Protein AF-A0A7J0AB53-F1 (afdb_monomer_lite)

Foldseek 3Di:
DDVVVLVVLLVVLVVQLQVQLVVQLVVCVVVVPPCSNVSSNVRSCVRSVVSVVVSVVVVVVVVVVVVVVVVVVVD

Radius of gyration: 18.03 Å; chains: 1; bounding box: 38×13×57 Å

pLDDT: mean 79.01, std 7.27, range [48.81, 86.81]

Secondary structure (DSSP, 8-state):
--HHHHHHHHHHHHHHHHHHHHHHHHHHHHTT-TTHHHHHHHHHHHHHHHHHHHHHHHHHHHHHHHHHHHHHHT-

Structure (mmCIF, N/CA/C/O backbone):
data_AF-A0A7J0AB53-F1
#
_entry.id   AF-A0A7J0AB53-F1
#
loop_
_atom_site.group_PDB
_atom_site.id
_atom_site.type_symbol
_atom_site.label_atom_id
_atom_site.label_alt_id
_atom_site.label_comp_id
_atom_site.label_asym_id
_atom_site.label_entity_id
_atom_site.label_seq_id
_atom_site.pdbx_PDB_ins_code
_atom_site.Cartn_x
_atom_site.Cartn_y
_atom_site.Cartn_z
_atom_site.occupancy
_atom_site.B_iso_or_equiv
_atom_site.auth_seq_id
_atom_site.auth_comp_id
_atom_site.auth_asym_id
_atom_site.auth_atom_id
_atom_site.pdbx_PDB_model_num
ATOM 1 N N . MET A 1 1 ? -18.248 -0.222 10.705 1.00 54.72 1 MET A N 1
ATOM 2 C CA . MET A 1 1 ? -18.212 -0.599 9.276 1.00 54.72 1 MET A CA 1
ATOM 3 C C . MET A 1 1 ? -18.116 -2.099 9.291 1.00 54.72 1 MET A C 1
ATOM 5 O O . MET A 1 1 ? -17.156 -2.598 9.857 1.00 54.72 1 MET A O 1
ATOM 9 N N . THR A 1 2 ? -19.123 -2.822 8.807 1.00 70.12 2 THR A N 1
ATOM 10 C CA . THR A 1 2 ? -19.188 -4.274 9.033 1.00 70.12 2 THR A CA 1
ATOM 11 C C . THR A 1 2 ? -17.927 -4.961 8.504 1.00 70.12 2 THR A C 1
ATOM 13 O O . THR A 1 2 ? -17.358 -4.538 7.499 1.00 70.12 2 THR A O 1
ATOM 16 N N . PHE A 1 3 ? -17.480 -6.028 9.175 1.00 70.56 3 PHE A N 1
ATOM 17 C CA . PHE A 1 3 ? -16.253 -6.757 8.817 1.00 70.56 3 PHE A CA 1
ATOM 18 C C . PHE A 1 3 ? -16.206 -7.151 7.328 1.00 70.56 3 PHE A C 1
ATOM 20 O O . PHE A 1 3 ? -15.149 -7.100 6.703 1.00 70.56 3 PHE A O 1
ATOM 27 N N . ASP A 1 4 ? -17.371 -7.441 6.747 1.00 73.81 4 ASP A N 1
ATOM 28 C CA . ASP A 1 4 ? -17.569 -7.741 5.327 1.00 73.81 4 ASP A CA 1
ATOM 29 C C . ASP A 1 4 ? -17.191 -6.563 4.401 1.00 73.81 4 ASP A C 1
ATOM 31 O O . ASP A 1 4 ? -16.439 -6.726 3.440 1.00 73.81 4 ASP A O 1
ATOM 35 N N . GLU A 1 5 ? -17.595 -5.331 4.741 1.00 72.38 5 GLU A N 1
ATOM 36 C CA . GLU A 1 5 ? -17.200 -4.119 4.004 1.00 72.38 5 GLU A CA 1
ATOM 37 C C . GLU A 1 5 ? -15.695 -3.849 4.116 1.00 72.38 5 GLU A C 1
ATOM 39 O O . GLU A 1 5 ? -15.054 -3.365 3.174 1.00 72.38 5 GLU A O 1
ATOM 44 N N . LEU A 1 6 ? -15.113 -4.182 5.269 1.00 71.19 6 LEU A N 1
ATOM 45 C CA . LEU A 1 6 ? -13.682 -4.076 5.512 1.00 71.19 6 LEU A CA 1
ATOM 46 C C . LEU A 1 6 ? -12.907 -5.067 4.634 1.00 71.19 6 LEU A C 1
ATOM 48 O O . LEU A 1 6 ? -11.923 -4.702 3.988 1.00 71.19 6 LEU A O 1
ATOM 52 N N . GLN A 1 7 ? -13.373 -6.313 4.570 1.00 76.50 7 GLN A N 1
ATOM 53 C CA . GLN A 1 7 ? -12.783 -7.368 3.752 1.00 76.50 7 GLN A CA 1
ATOM 54 C C . GLN A 1 7 ? -12.924 -7.052 2.258 1.00 76.50 7 GLN A C 1
ATOM 56 O O . GLN A 1 7 ? -11.962 -7.192 1.500 1.00 76.50 7 GLN A O 1
ATOM 61 N N . HIS A 1 8 ? -14.072 -6.514 1.845 1.00 79.62 8 HIS A N 1
ATOM 62 C CA . HIS A 1 8 ? -14.293 -6.016 0.491 1.00 79.62 8 HIS A CA 1
ATOM 63 C C . HIS A 1 8 ? -13.344 -4.855 0.143 1.00 79.62 8 HIS A C 1
ATOM 65 O O . HIS A 1 8 ? -12.764 -4.824 -0.944 1.00 79.62 8 HIS A O 1
ATOM 71 N N . THR A 1 9 ? -13.117 -3.921 1.073 1.00 76.38 9 THR A N 1
ATOM 72 C CA . THR A 1 9 ? -12.168 -2.807 0.894 1.00 76.38 9 THR A CA 1
ATOM 73 C C . THR A 1 9 ? -10.728 -3.299 0.751 1.00 76.38 9 THR A C 1
ATOM 75 O O . THR A 1 9 ? -9.978 -2.768 -0.071 1.00 76.38 9 THR A O 1
ATOM 78 N N . LEU A 1 10 ? -10.347 -4.338 1.498 1.00 78.81 10 LEU A N 1
ATOM 79 C CA . LEU A 1 10 ? -9.027 -4.955 1.397 1.00 78.81 10 LEU A CA 1
ATOM 80 C C . LEU A 1 10 ? -8.854 -5.725 0.082 1.00 78.81 10 LEU A C 1
ATOM 82 O O . LEU A 1 10 ? -7.843 -5.572 -0.594 1.00 78.81 10 LEU A O 1
ATOM 86 N N . ASN A 1 11 ? -9.860 -6.484 -0.349 1.00 81.81 11 ASN A N 1
ATOM 87 C CA . ASN A 1 11 ? -9.810 -7.147 -1.651 1.00 81.81 11 ASN A CA 1
ATOM 88 C C . ASN A 1 11 ? -9.684 -6.116 -2.789 1.00 81.81 11 ASN A C 1
ATOM 90 O O . ASN A 1 11 ? -8.858 -6.242 -3.693 1.00 81.81 11 ASN A O 1
ATOM 94 N N . LYS A 1 12 ? -10.432 -5.012 -2.687 1.00 81.44 12 LYS A N 1
ATOM 95 C CA . LYS A 1 12 ? -10.343 -3.890 -3.621 1.00 81.44 12 LYS A CA 1
ATOM 96 C C . LYS A 1 12 ? -8.951 -3.245 -3.613 1.00 81.44 12 LYS A C 1
ATOM 98 O O . LYS A 1 12 ? -8.436 -2.925 -4.683 1.00 81.44 12 LYS A O 1
ATOM 103 N N . SER A 1 13 ? -8.315 -3.079 -2.450 1.00 80.25 13 SER A N 1
ATOM 104 C CA . SER A 1 13 ? -6.965 -2.505 -2.355 1.00 80.25 13 SER A CA 1
ATOM 105 C C . SER A 1 13 ? -5.899 -3.396 -3.000 1.00 80.25 13 SER A C 1
ATOM 107 O O . SER A 1 13 ? -5.009 -2.870 -3.666 1.00 80.25 13 SER A O 1
ATOM 109 N N . VAL A 1 14 ? -6.034 -4.722 -2.903 1.00 83.31 14 VAL A N 1
ATOM 110 C CA . VAL A 1 14 ? -5.162 -5.691 -3.590 1.00 83.31 14 VAL A CA 1
ATOM 111 C C . VAL A 1 14 ? -5.338 -5.622 -5.110 1.00 83.31 14 VAL A C 1
ATOM 113 O O . VAL A 1 14 ? -4.351 -5.627 -5.846 1.00 83.31 14 VAL A O 1
ATOM 116 N N . ILE A 1 15 ? -6.571 -5.482 -5.600 1.00 85.88 15 ILE A N 1
ATOM 117 C CA . ILE A 1 15 ? -6.829 -5.296 -7.037 1.00 85.88 15 ILE A CA 1
ATOM 118 C C . ILE A 1 15 ? -6.175 -3.996 -7.536 1.00 85.88 15 ILE A C 1
ATOM 120 O O . ILE A 1 15 ? -5.508 -3.997 -8.571 1.00 85.88 15 ILE A O 1
ATOM 124 N N . TYR A 1 16 ? -6.297 -2.897 -6.781 1.00 83.44 16 TYR A N 1
ATOM 125 C CA . TYR A 1 16 ? -5.622 -1.638 -7.116 1.00 83.44 16 TYR A CA 1
ATOM 126 C C . TYR A 1 16 ? -4.098 -1.734 -7.034 1.00 83.44 16 TYR A C 1
ATOM 128 O O . TYR A 1 16 ? -3.420 -1.138 -7.870 1.00 83.44 16 TYR A O 1
ATOM 136 N N . PHE A 1 17 ? -3.555 -2.497 -6.082 1.00 85.06 17 PHE A N 1
ATOM 137 C CA . PHE A 1 17 ? -2.125 -2.789 -6.012 1.00 85.06 17 PHE A CA 1
ATOM 138 C C . PHE A 1 17 ? -1.649 -3.475 -7.297 1.00 85.06 17 PHE A C 1
ATOM 140 O O . PHE A 1 17 ? -0.717 -2.999 -7.941 1.00 85.06 17 PHE A O 1
ATOM 147 N N . GLY A 1 18 ? -2.339 -4.539 -7.723 1.00 85.75 18 GLY A N 1
ATOM 148 C CA . GLY A 1 18 ? -2.012 -5.266 -8.951 1.00 85.75 18 GLY A CA 1
ATOM 149 C C . GLY A 1 18 ? -2.115 -4.397 -10.209 1.00 85.75 18 GLY A C 1
ATOM 150 O O . GLY A 1 18 ? -1.220 -4.425 -11.058 1.00 85.75 18 GLY A O 1
ATOM 151 N N . ALA A 1 19 ? -3.162 -3.573 -10.310 1.00 86.81 19 ALA A N 1
ATOM 152 C CA . ALA A 1 19 ? -3.338 -2.640 -11.421 1.00 86.81 19 ALA A CA 1
ATOM 153 C C . ALA A 1 19 ? -2.232 -1.568 -11.456 1.00 86.81 19 ALA A C 1
ATOM 155 O O . ALA A 1 19 ? -1.624 -1.334 -12.502 1.00 86.81 19 ALA A O 1
ATOM 156 N N . GLY A 1 20 ? -1.926 -0.961 -10.304 1.00 84.25 20 GLY A N 1
ATOM 157 C CA . GLY A 1 20 ? -0.868 0.039 -10.161 1.00 84.25 20 GLY A CA 1
ATOM 158 C C . GLY A 1 20 ? 0.519 -0.530 -10.458 1.00 84.25 20 GLY A C 1
ATOM 159 O O . GLY A 1 20 ? 1.297 0.104 -11.167 1.00 84.25 20 GLY A O 1
ATOM 160 N N . SER A 1 21 ? 0.808 -1.756 -10.010 1.00 85.88 21 SER A N 1
ATOM 161 C CA . SER A 1 21 ? 2.064 -2.438 -10.328 1.00 85.88 21 SER A CA 1
ATOM 162 C C . SER A 1 21 ? 2.192 -2.794 -11.801 1.00 85.88 21 SER A C 1
ATOM 164 O O . SER A 1 21 ? 3.269 -2.626 -12.367 1.00 85.88 21 SER A O 1
ATOM 166 N N . SER A 1 22 ? 1.110 -3.227 -12.448 1.00 86.19 22 SER A N 1
ATOM 167 C CA . SER A 1 22 ? 1.122 -3.526 -13.886 1.00 86.19 22 SER A CA 1
ATOM 168 C C . SER A 1 22 ? 1.420 -2.270 -14.709 1.00 86.19 22 SER A C 1
ATOM 170 O O . SER A 1 22 ? 2.296 -2.284 -15.574 1.00 86.19 22 SER A O 1
ATOM 172 N N . LEU A 1 23 ? 0.765 -1.150 -14.380 1.00 85.81 23 LEU A N 1
ATOM 173 C CA . LEU A 1 23 ? 1.025 0.149 -15.007 1.00 85.81 23 LEU A CA 1
ATOM 174 C C . LEU A 1 23 ? 2.458 0.627 -14.755 1.00 85.81 23 LEU A C 1
ATOM 176 O O . LEU A 1 23 ? 3.147 1.033 -15.691 1.00 85.81 23 LEU A O 1
ATOM 180 N N . GLY A 1 24 ? 2.932 0.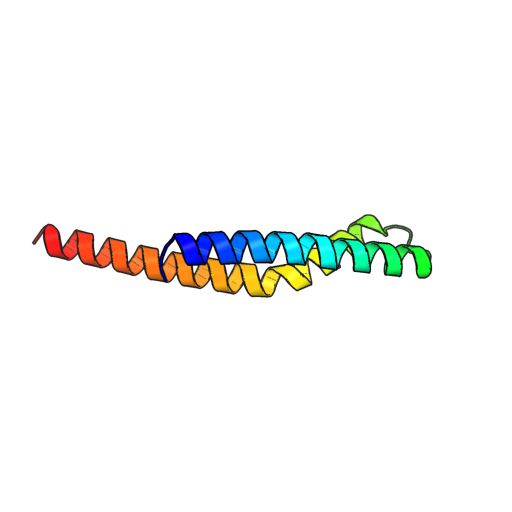535 -13.512 1.00 84.31 24 GLY A N 1
ATOM 181 C CA . GLY A 1 24 ? 4.301 0.890 -13.153 1.00 84.31 24 GLY A CA 1
ATOM 182 C C . GLY A 1 24 ? 5.348 0.053 -13.877 1.00 84.31 24 GLY A C 1
ATOM 183 O O . GLY A 1 24 ? 6.374 0.588 -14.293 1.00 84.31 24 GLY A O 1
ATOM 184 N N . TYR A 1 25 ? 5.076 -1.235 -14.085 1.00 84.00 25 TYR A N 1
ATOM 185 C CA . TYR A 1 25 ? 5.944 -2.125 -14.846 1.00 84.00 25 TYR A CA 1
ATOM 186 C C . TYR A 1 25 ? 5.997 -1.740 -16.328 1.00 84.00 25 TYR A C 1
ATOM 188 O O . TYR A 1 25 ? 7.087 -1.658 -16.891 1.00 84.00 25 TYR A O 1
ATOM 196 N N . CYS A 1 26 ? 4.850 -1.443 -16.952 1.00 85.75 26 CYS A N 1
ATOM 197 C CA . CYS A 1 26 ? 4.794 -0.963 -18.336 1.00 85.75 26 CYS A CA 1
ATOM 198 C C . CYS A 1 26 ? 5.571 0.346 -18.521 1.00 85.75 26 CYS A C 1
ATOM 200 O O . CYS A 1 26 ? 6.382 0.452 -19.440 1.00 85.75 26 CYS A O 1
ATOM 202 N N . ILE A 1 27 ? 5.372 1.318 -17.625 1.00 84.38 27 ILE A N 1
ATOM 203 C CA . ILE A 1 27 ? 6.084 2.603 -17.655 1.00 84.38 27 ILE A CA 1
ATOM 204 C C . ILE A 1 27 ? 7.586 2.386 -17.464 1.00 84.38 27 ILE A C 1
ATOM 206 O O . ILE A 1 27 ? 8.394 2.966 -18.183 1.00 84.38 27 ILE A O 1
ATOM 210 N N . ALA A 1 28 ? 7.977 1.528 -16.521 1.00 86.00 28 ALA A N 1
ATOM 211 C CA . ALA A 1 28 ? 9.384 1.296 -16.246 1.00 86.00 28 ALA A CA 1
ATOM 212 C C . ALA A 1 28 ? 10.103 0.553 -17.382 1.00 86.00 28 ALA A C 1
ATOM 214 O O . ALA A 1 28 ? 11.258 0.867 -17.668 1.00 86.00 28 ALA A O 1
ATOM 215 N N . ASN A 1 29 ? 9.415 -0.366 -18.067 1.00 83.25 29 ASN A N 1
ATOM 216 C CA . ASN A 1 29 ? 9.924 -0.986 -19.291 1.00 83.25 29 ASN A CA 1
ATOM 217 C C . ASN A 1 29 ? 10.066 0.034 -20.426 1.00 83.25 29 ASN A C 1
ATOM 219 O O . ASN A 1 29 ? 11.097 0.065 -21.090 1.00 83.25 29 ASN A O 1
ATOM 223 N N . TYR A 1 30 ? 9.069 0.905 -20.615 1.00 84.94 30 TYR A N 1
ATOM 224 C CA . TYR A 1 30 ? 9.118 1.955 -21.636 1.00 84.94 30 TYR A CA 1
ATOM 225 C C . TYR A 1 30 ? 10.268 2.946 -21.395 1.00 84.94 30 TYR A C 1
ATOM 227 O O . TYR A 1 30 ? 10.963 3.343 -22.325 1.00 84.94 30 TYR A O 1
ATOM 235 N N . CYS A 1 31 ? 10.519 3.298 -20.134 1.00 83.44 31 CYS A N 1
ATOM 236 C CA . CYS A 1 31 ? 11.611 4.182 -19.729 1.00 83.44 31 CYS A CA 1
ATOM 237 C C . CYS A 1 31 ? 12.976 3.475 -19.590 1.00 83.44 31 CYS A C 1
ATOM 239 O O . CYS A 1 31 ? 13.917 4.105 -19.109 1.00 83.44 31 CYS A O 1
ATOM 241 N N . LEU A 1 32 ? 13.100 2.192 -19.971 1.00 80.06 32 LEU A N 1
ATOM 242 C CA . LEU A 1 32 ? 14.337 1.393 -19.867 1.00 80.06 32 LEU A CA 1
ATOM 243 C C . LEU A 1 32 ? 14.971 1.428 -18.460 1.00 80.06 32 LEU A C 1
ATOM 245 O O . LEU A 1 32 ? 16.193 1.423 -18.289 1.00 80.06 32 LEU A O 1
ATOM 249 N N . LEU A 1 33 ? 14.136 1.46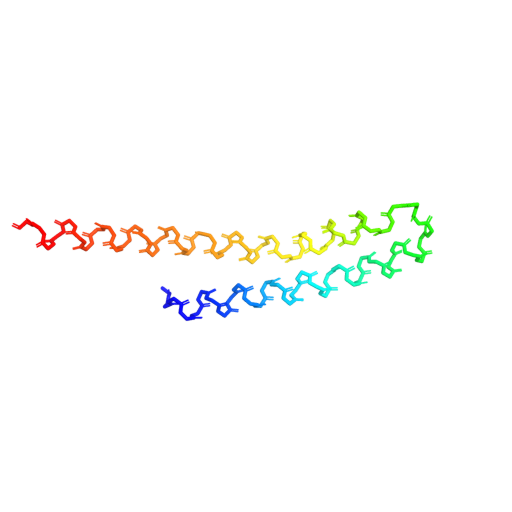3 -17.421 1.00 79.25 33 LEU A N 1
ATOM 250 C CA . LEU A 1 33 ? 14.597 1.469 -16.038 1.00 79.25 33 LEU A CA 1
ATOM 251 C C . LEU A 1 33 ? 15.177 0.100 -15.677 1.00 79.25 33 LEU A C 1
ATOM 253 O O . LEU A 1 33 ? 14.483 -0.916 -15.683 1.00 79.25 33 LEU A O 1
ATOM 257 N N . ARG A 1 34 ? 16.445 0.092 -15.250 1.00 76.88 34 ARG A N 1
ATOM 258 C CA . ARG A 1 34 ? 17.174 -1.124 -14.843 1.00 76.88 34 ARG A CA 1
ATOM 259 C C . ARG A 1 34 ? 16.483 -1.913 -13.721 1.00 76.88 34 ARG A C 1
ATOM 261 O O . ARG A 1 34 ? 16.719 -3.105 -13.570 1.00 76.88 34 ARG A O 1
ATOM 268 N N . HIS A 1 35 ? 15.623 -1.254 -12.943 1.00 79.06 35 HIS A N 1
ATOM 269 C CA . HIS A 1 35 ? 14.881 -1.841 -11.827 1.00 79.06 35 HIS A CA 1
ATOM 270 C C . HIS A 1 35 ? 13.361 -1.687 -12.004 1.00 79.06 35 HIS A C 1
ATOM 272 O O . HIS A 1 35 ? 12.667 -1.205 -11.107 1.00 79.06 35 HIS A O 1
ATOM 278 N N . ALA A 1 36 ? 12.834 -2.112 -13.157 1.00 79.12 36 ALA A N 1
ATOM 279 C CA . ALA A 1 36 ? 11.406 -2.033 -13.475 1.00 79.12 36 ALA A CA 1
ATOM 280 C C . ALA A 1 36 ? 10.495 -2.686 -12.423 1.00 79.12 36 ALA A C 1
ATOM 282 O O . ALA A 1 36 ? 9.437 -2.152 -12.098 1.00 79.12 36 ALA A O 1
ATOM 283 N N . THR A 1 37 ? 10.938 -3.786 -11.814 1.00 77.12 37 THR A N 1
ATOM 284 C CA . THR A 1 37 ? 10.201 -4.484 -10.753 1.00 77.12 37 THR A CA 1
ATOM 285 C C . THR A 1 37 ? 10.071 -3.647 -9.479 1.00 77.12 37 THR A C 1
ATOM 287 O O . THR A 1 37 ? 9.016 -3.638 -8.855 1.00 77.12 37 THR A O 1
ATOM 290 N N . VAL A 1 38 ? 11.116 -2.903 -9.101 1.00 82.69 38 VAL A N 1
ATOM 291 C CA . VAL A 1 38 ? 11.092 -2.037 -7.908 1.00 82.69 38 VAL A CA 1
ATOM 292 C C . VAL A 1 38 ? 10.154 -0.857 -8.140 1.00 82.69 38 VAL A C 1
ATOM 294 O O . VAL A 1 38 ? 9.372 -0.502 -7.262 1.00 82.69 38 VAL A O 1
ATOM 297 N N . PHE A 1 39 ? 10.180 -0.289 -9.345 1.00 82.56 39 PHE A N 1
ATOM 298 C CA . PHE A 1 39 ? 9.302 0.815 -9.719 1.00 82.56 39 PHE A CA 1
ATOM 299 C C . PHE A 1 39 ? 7.829 0.383 -9.786 1.00 82.56 39 PHE A C 1
ATOM 301 O O . PHE A 1 39 ? 6.952 1.091 -9.292 1.00 82.56 39 PHE A O 1
ATOM 308 N N . ALA A 1 40 ? 7.561 -0.810 -10.324 1.00 82.62 40 ALA A N 1
ATOM 309 C CA . ALA A 1 40 ? 6.24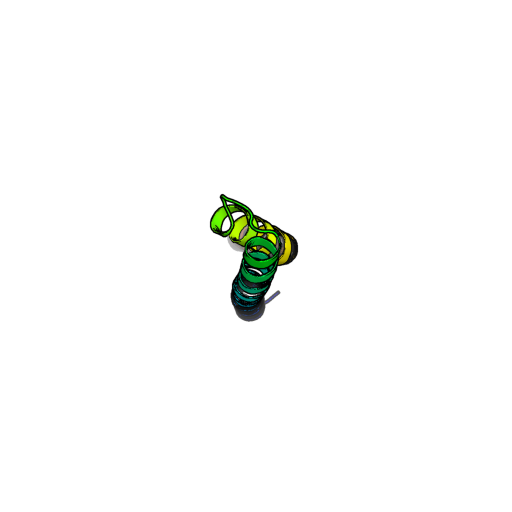5 -1.443 -10.331 1.00 82.62 40 ALA A CA 1
ATOM 310 C C . ALA A 1 40 ? 5.718 -1.704 -8.912 1.00 82.62 40 ALA A C 1
ATOM 312 O O . ALA A 1 40 ? 4.572 -1.389 -8.593 1.00 82.62 40 ALA A O 1
ATOM 313 N N . LEU A 1 41 ? 6.558 -2.240 -8.026 1.00 82.00 41 LEU A N 1
ATOM 314 C CA . LEU A 1 41 ? 6.173 -2.449 -6.633 1.00 82.00 41 LEU A CA 1
ATOM 315 C C . LEU A 1 41 ? 5.886 -1.118 -5.936 1.00 82.00 41 LEU A C 1
ATOM 317 O O . LEU A 1 41 ? 4.858 -1.005 -5.283 1.00 82.00 41 LEU A O 1
ATOM 321 N N . ALA A 1 42 ? 6.725 -0.096 -6.122 1.00 84.19 42 ALA A N 1
ATOM 322 C CA . ALA A 1 42 ? 6.535 1.217 -5.506 1.00 84.19 42 ALA A CA 1
ATOM 323 C C . ALA A 1 42 ? 5.238 1.907 -5.963 1.00 84.19 42 ALA A C 1
ATOM 325 O O . ALA A 1 42 ? 4.489 2.433 -5.143 1.00 84.19 42 ALA A O 1
ATOM 326 N N . THR A 1 43 ? 4.942 1.875 -7.262 1.00 83.62 43 THR A N 1
ATOM 327 C CA . THR A 1 43 ? 3.720 2.466 -7.837 1.00 83.62 43 THR A CA 1
ATOM 328 C C . THR A 1 43 ? 2.456 1.723 -7.415 1.00 83.62 43 THR A C 1
ATOM 330 O O . THR A 1 43 ? 1.477 2.368 -7.036 1.00 83.62 43 THR A O 1
ATOM 333 N N . GLY A 1 44 ? 2.483 0.387 -7.396 1.00 82.75 44 GLY A N 1
ATOM 334 C CA . GLY A 1 44 ? 1.403 -0.419 -6.821 1.00 82.75 44 GLY A CA 1
ATOM 335 C C . GLY A 1 44 ? 1.190 -0.114 -5.340 1.00 82.75 44 GLY A C 1
ATOM 336 O O . GLY A 1 44 ? 0.055 0.113 -4.911 1.00 82.75 44 GLY A O 1
ATOM 337 N N . LEU A 1 45 ? 2.280 -0.024 -4.564 1.00 82.81 45 LEU A N 1
ATOM 338 C CA . LEU A 1 45 ? 2.222 0.290 -3.137 1.00 82.81 45 LEU A CA 1
ATOM 339 C C . LEU A 1 45 ? 1.558 1.649 -2.923 1.00 82.81 45 LEU A C 1
ATOM 341 O O . LEU A 1 45 ? 0.593 1.717 -2.176 1.00 82.81 45 LEU A O 1
ATOM 345 N N . LEU A 1 46 ? 1.996 2.696 -3.629 1.00 82.44 46 LEU A N 1
ATOM 346 C CA . LEU A 1 46 ? 1.429 4.047 -3.533 1.00 82.44 46 LEU A CA 1
ATOM 347 C C . LEU A 1 46 ? -0.074 4.081 -3.840 1.00 82.44 46 LEU A C 1
ATOM 349 O O . LEU A 1 46 ? -0.829 4.735 -3.121 1.00 82.44 46 LEU A O 1
ATOM 353 N N . TYR A 1 47 ? -0.518 3.340 -4.859 1.00 76.38 47 TYR A N 1
ATOM 354 C CA . TYR A 1 47 ? -1.935 3.244 -5.221 1.00 76.38 47 TYR A CA 1
ATOM 355 C C . TYR A 1 47 ? -2.776 2.544 -4.147 1.00 76.38 47 TYR A C 1
ATOM 357 O O . TYR A 1 47 ? -3.895 2.962 -3.846 1.00 76.38 47 TYR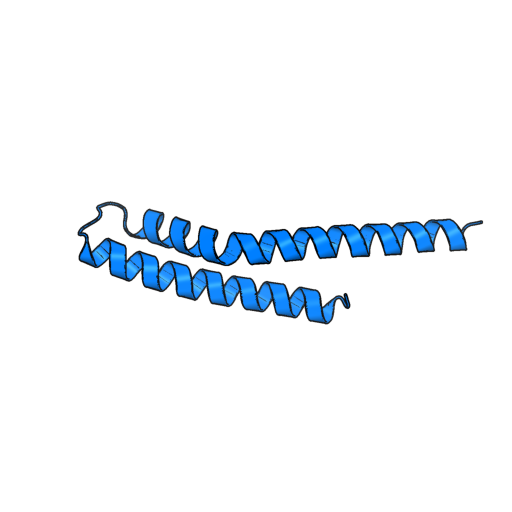 A O 1
ATOM 365 N N . SER A 1 48 ? -2.233 1.483 -3.550 1.00 80.62 48 SER A N 1
ATOM 366 C CA . SER A 1 48 ? -2.910 0.715 -2.501 1.00 80.62 48 SER A CA 1
ATOM 367 C C . SER A 1 48 ? -2.812 1.347 -1.111 1.00 80.62 48 SER A C 1
ATOM 369 O O . SER A 1 48 ? -3.698 1.129 -0.285 1.00 80.62 48 SER A O 1
ATOM 371 N N . LEU A 1 49 ? -1.784 2.162 -0.847 1.00 81.06 49 LEU A N 1
ATOM 372 C CA . LEU A 1 49 ? -1.451 2.673 0.484 1.00 81.06 49 LEU A CA 1
ATOM 373 C C . LEU A 1 49 ? -2.596 3.494 1.069 1.00 81.06 49 LEU A C 1
ATOM 375 O O . LEU A 1 49 ? -2.938 3.331 2.234 1.00 81.06 49 LEU A O 1
ATOM 379 N N . HIS A 1 50 ? -3.241 4.327 0.251 1.00 77.38 50 HIS A N 1
ATOM 380 C CA . HIS A 1 50 ? -4.360 5.148 0.706 1.00 77.38 50 HIS A CA 1
ATOM 381 C C . HIS A 1 50 ? -5.565 4.299 1.151 1.00 77.38 50 HIS A C 1
ATOM 383 O O . HIS A 1 50 ? -6.220 4.612 2.147 1.00 77.38 50 HIS A O 1
ATOM 389 N N . LEU A 1 51 ? -5.826 3.189 0.455 1.00 74.31 51 LEU A N 1
ATOM 390 C CA . LEU A 1 51 ? -6.893 2.249 0.802 1.00 74.31 51 LEU A CA 1
ATOM 391 C C . LEU A 1 51 ? -6.521 1.398 2.020 1.00 74.31 51 LEU A C 1
ATOM 393 O O . LEU A 1 51 ? -7.369 1.174 2.880 1.00 74.31 51 LEU A O 1
ATOM 397 N N . ILE A 1 52 ? -5.257 0.983 2.128 1.00 78.00 52 ILE A N 1
ATOM 398 C CA . ILE A 1 52 ? -4.733 0.241 3.281 1.00 78.00 52 ILE A CA 1
ATOM 399 C C . ILE A 1 52 ? -4.783 1.107 4.543 1.00 78.00 52 ILE A C 1
ATOM 401 O O . ILE A 1 52 ? -5.279 0.648 5.565 1.00 78.00 52 ILE A O 1
ATOM 405 N N . CYS A 1 53 ? -4.350 2.369 4.490 1.00 78.94 53 CYS A N 1
ATOM 406 C CA . CYS A 1 53 ? -4.433 3.277 5.636 1.00 78.94 53 CYS A CA 1
ATOM 407 C C . CYS A 1 53 ? -5.883 3.485 6.089 1.00 78.94 53 CYS A C 1
ATOM 409 O O . CYS A 1 53 ? -6.163 3.389 7.282 1.00 78.94 53 CYS A O 1
ATOM 411 N N . LYS A 1 54 ? -6.816 3.702 5.151 1.00 76.50 54 LYS A N 1
ATOM 412 C CA . LYS A 1 54 ? -8.250 3.779 5.473 1.00 76.50 54 LYS A CA 1
ATOM 413 C C . LYS A 1 54 ? -8.763 2.500 6.131 1.00 76.50 54 LYS A C 1
ATOM 415 O O . LYS A 1 54 ? -9.499 2.578 7.109 1.00 76.50 54 LYS A O 1
ATOM 420 N N . TRP A 1 55 ? -8.357 1.344 5.614 1.00 80.38 55 TRP A N 1
ATOM 421 C CA . TRP A 1 55 ? -8.729 0.043 6.158 1.00 80.38 55 TRP A CA 1
ATOM 422 C C . TRP A 1 55 ? -8.202 -0.161 7.586 1.00 80.38 55 TRP A C 1
ATOM 424 O O . TRP A 1 55 ? -8.972 -0.533 8.466 1.00 80.38 55 TRP A O 1
ATOM 434 N N . VAL A 1 56 ? -6.926 0.149 7.845 1.00 81.00 56 VAL A N 1
ATOM 435 C CA . VAL A 1 56 ? -6.316 0.026 9.181 1.00 81.00 56 VAL A CA 1
ATOM 436 C C . VAL A 1 56 ? -7.009 0.939 10.193 1.00 81.00 56 VAL A C 1
ATOM 438 O O . VAL A 1 56 ? -7.290 0.502 11.304 1.00 81.00 56 VAL A O 1
ATOM 441 N N . ILE A 1 57 ? -7.317 2.188 9.825 1.00 82.88 57 ILE A N 1
ATOM 442 C CA . ILE A 1 57 ? -8.014 3.126 10.720 1.00 82.88 57 ILE A CA 1
ATOM 443 C C . ILE A 1 57 ? -9.395 2.580 11.092 1.00 82.88 57 ILE A C 1
ATOM 445 O O . ILE A 1 57 ? -9.722 2.512 12.276 1.00 82.88 57 ILE A O 1
ATOM 449 N N . AL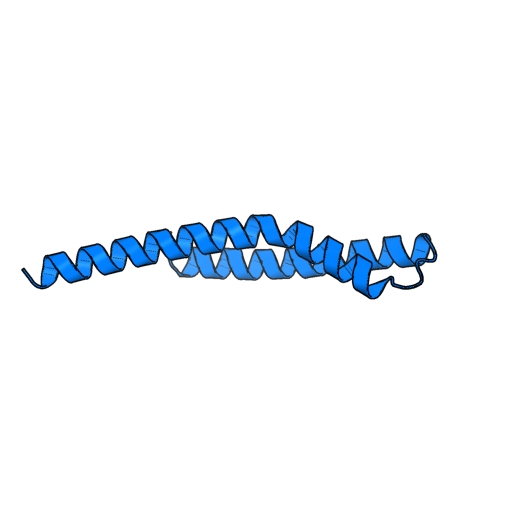A A 1 58 ? -10.167 2.132 10.100 1.00 79.56 58 ALA A N 1
ATOM 450 C CA . ALA A 1 58 ? -11.486 1.558 10.334 1.00 79.56 58 ALA A CA 1
ATOM 451 C C . ALA A 1 58 ? -11.415 0.278 11.190 1.00 79.56 58 ALA A C 1
ATOM 453 O O . ALA A 1 58 ? -12.229 0.105 12.092 1.00 79.56 58 ALA A O 1
ATOM 454 N N . LEU A 1 59 ? -10.403 -0.575 10.989 1.00 81.25 59 LEU A N 1
ATOM 455 C CA . LEU A 1 59 ? -10.168 -1.759 11.824 1.00 81.25 59 LEU A CA 1
ATOM 456 C C . LEU A 1 59 ? -9.873 -1.379 13.286 1.00 81.25 59 LEU A C 1
ATOM 458 O O . LEU A 1 59 ? -10.397 -1.999 14.208 1.00 81.25 59 LEU 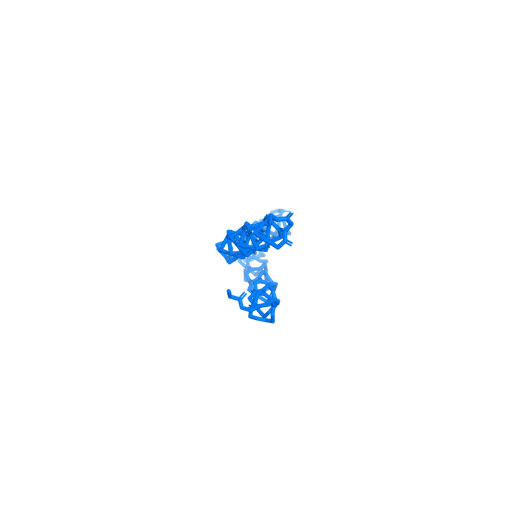A O 1
ATOM 462 N N . VAL A 1 60 ? -9.043 -0.354 13.507 1.00 83.62 60 VAL A N 1
ATOM 463 C CA . VAL A 1 60 ? -8.692 0.134 14.850 1.00 83.62 60 VAL A CA 1
ATOM 464 C C . VAL A 1 60 ? -9.902 0.753 15.550 1.00 83.62 60 VAL A C 1
ATOM 466 O O . VAL A 1 60 ? -10.080 0.550 16.753 1.00 83.62 60 VAL A O 1
ATOM 469 N N . GLU A 1 61 ? -10.742 1.491 14.825 1.00 83.88 61 GLU A N 1
ATOM 470 C CA . GLU A 1 61 ? -12.000 2.020 15.360 1.00 83.88 61 GLU A CA 1
ATOM 471 C C . GLU A 1 61 ? -12.972 0.900 15.738 1.00 83.88 61 GLU A C 1
ATOM 473 O O . GLU A 1 61 ? -13.506 0.912 16.848 1.00 83.88 61 GLU A O 1
ATOM 478 N N . GLU A 1 62 ? -13.156 -0.097 14.870 1.00 80.44 62 GLU A N 1
ATOM 479 C CA . GLU A 1 62 ? -14.029 -1.244 15.142 1.00 80.44 62 GLU A CA 1
ATOM 480 C C . GLU A 1 62 ? -13.514 -2.045 16.355 1.00 80.44 62 GLU A C 1
ATOM 482 O O . GLU A 1 62 ? -14.282 -2.372 17.259 1.00 80.44 62 GLU A O 1
ATOM 487 N N . TYR A 1 63 ? -12.196 -2.263 16.449 1.00 82.56 63 TYR A N 1
ATOM 488 C CA . TYR A 1 63 ? -11.559 -2.910 17.601 1.00 82.56 63 TYR A CA 1
ATOM 489 C C . TYR A 1 63 ? -11.768 -2.120 18.901 1.00 82.56 63 TYR A C 1
ATOM 491 O O . TYR A 1 63 ? -12.076 -2.701 19.942 1.00 82.56 63 TYR A O 1
ATOM 499 N N . LYS A 1 64 ? -11.651 -0.785 18.858 1.00 83.19 64 LYS A N 1
ATOM 500 C CA . LYS A 1 64 ? -11.954 0.075 20.013 1.00 83.19 64 LYS A CA 1
ATOM 501 C C . LYS A 1 64 ? -13.418 -0.030 20.436 1.00 83.19 64 LYS A C 1
ATOM 503 O O . LYS A 1 64 ? -13.676 -0.073 21.637 1.00 83.19 64 LYS A O 1
ATOM 508 N N . ARG A 1 65 ? -14.364 -0.079 19.489 1.00 80.38 65 ARG A N 1
ATOM 509 C CA . ARG A 1 65 ? -15.797 -0.243 19.795 1.00 80.38 65 ARG A CA 1
ATOM 510 C C . ARG A 1 65 ? -16.088 -1.594 20.439 1.00 80.38 65 ARG A C 1
ATOM 512 O O . ARG A 1 65 ? -16.777 -1.625 21.453 1.00 80.38 65 ARG A O 1
ATOM 519 N N . LEU A 1 66 ? -15.520 -2.675 19.904 1.00 80.88 66 LEU A N 1
ATOM 520 C CA . LEU A 1 66 ? -15.658 -4.020 20.473 1.00 80.88 66 LEU A CA 1
ATOM 521 C C . LEU A 1 66 ? -15.097 -4.085 21.898 1.00 80.88 66 LEU A C 1
ATOM 523 O O . LEU A 1 66 ? -15.766 -4.573 22.803 1.00 80.88 66 LEU A O 1
ATOM 527 N N . LYS A 1 67 ? -13.915 -3.502 22.127 1.00 80.50 67 LYS A N 1
ATOM 528 C CA . LYS A 1 67 ? -13.308 -3.437 23.463 1.00 80.50 67 LYS A CA 1
ATOM 529 C C . LYS A 1 67 ? -14.121 -2.591 24.454 1.00 80.50 67 LYS A C 1
ATOM 531 O O . LYS A 1 67 ? -14.144 -2.896 25.642 1.00 80.50 67 LYS A O 1
ATOM 536 N N . ALA A 1 68 ? -14.784 -1.530 23.989 1.00 80.50 68 ALA A N 1
ATOM 537 C CA . ALA A 1 68 ? -15.670 -0.723 24.828 1.00 80.50 68 ALA A CA 1
ATOM 538 C C . ALA A 1 68 ? -16.940 -1.493 25.234 1.00 80.50 68 ALA A C 1
ATOM 540 O O . ALA A 1 68 ? -17.323 -1.439 26.397 1.00 80.50 68 ALA A O 1
ATOM 541 N N . GLN A 1 69 ? -17.541 -2.255 24.312 1.00 76.12 69 GLN A N 1
ATOM 542 C CA . GLN A 1 69 ? -18.695 -3.112 24.615 1.00 76.12 69 GLN A CA 1
ATOM 543 C C . GLN A 1 69 ? -18.348 -4.279 25.549 1.00 76.12 69 GLN A C 1
ATOM 545 O O . GLN A 1 69 ? -19.171 -4.657 26.378 1.00 76.12 69 GLN A O 1
ATOM 550 N N . GLU A 1 70 ? -17.140 -4.838 25.445 1.00 74.69 70 GLU A N 1
ATOM 551 C CA . GLU A 1 70 ? -16.662 -5.872 26.370 1.00 74.69 70 GLU A CA 1
ATOM 552 C C . GLU A 1 70 ? -16.577 -5.341 27.809 1.00 74.69 70 GLU A C 1
ATOM 554 O O . GLU A 1 70 ? -17.079 -5.980 28.727 1.00 74.69 70 GLU A O 1
ATOM 559 N N . ASN A 1 71 ? -16.028 -4.138 28.008 1.00 66.69 71 ASN A N 1
ATOM 560 C CA . ASN A 1 71 ? -15.942 -3.522 29.335 1.00 66.69 71 ASN A CA 1
ATOM 561 C C . ASN A 1 71 ? -17.311 -3.173 29.942 1.00 66.69 71 ASN A C 1
ATOM 563 O O . ASN A 1 71 ? -17.448 -3.195 31.161 1.00 66.69 71 ASN A O 1
ATOM 567 N N . GLU A 1 72 ? -18.308 -2.839 29.120 1.00 63.78 72 GLU A N 1
ATOM 568 C CA . GLU A 1 72 ? -19.656 -2.492 29.592 1.00 63.78 72 GLU A CA 1
ATOM 569 C C . GLU A 1 72 ? -20.462 -3.734 30.012 1.00 63.78 72 GLU A C 1
ATOM 571 O O . GLU A 1 72 ? -21.241 -3.664 30.951 1.00 63.78 72 GLU A O 1
ATOM 576 N N . ASN A 1 73 ? -20.225 -4.892 29.381 1.00 59.72 73 ASN A N 1
ATOM 577 C CA . ASN A 1 73 ? -20.875 -6.166 29.730 1.00 59.72 73 ASN A CA 1
ATOM 578 C C . ASN A 1 73 ? -20.273 -6.871 30.962 1.00 59.72 73 ASN A C 1
ATOM 580 O O . ASN A 1 73 ? -20.829 -7.867 31.424 1.00 59.72 73 ASN A O 1
ATOM 584 N N . ILE A 1 74 ? -19.119 -6.412 31.454 1.00 58.69 74 ILE A N 1
ATOM 585 C CA . ILE A 1 74 ? -18.430 -6.978 32.628 1.00 58.69 74 ILE A CA 1
ATOM 586 C C . ILE A 1 74 ? -18.742 -6.172 33.909 1.00 58.69 74 ILE A C 1
ATOM 588 O O . ILE A 1 74 ? -18.434 -6.637 35.008 1.00 58.69 74 ILE A O 1
ATOM 592 N N . SER A 1 75 ? -19.369 -4.993 33.790 1.00 48.81 75 SER A N 1
ATOM 593 C CA . SER A 1 75 ? -19.786 -4.149 34.922 1.00 48.81 75 SER A CA 1
ATOM 594 C C . SER A 1 75 ? -21.254 -4.332 35.290 1.00 48.81 75 SER A C 1
ATOM 596 O O . SER A 1 75 ? -21.561 -3.983 36.453 1.00 48.81 75 SER A O 1
#

Sequence (75 aa):
MTFDELQHTLNKSVIYFGAGSSLGYCIANYCLLRHATVFALATGLLYSLHLICKWVIALVEEYKRLKAQENENIS